Protein AF-A0ABC8EHM0-F1 (afdb_monomer_lite)

Structure (mmCIF, N/CA/C/O backbone):
data_AF-A0ABC8EHM0-F1
#
_entry.id   AF-A0ABC8EHM0-F1
#
loop_
_atom_site.group_PDB
_atom_site.id
_atom_site.type_symbol
_atom_site.label_atom_id
_atom_site.label_alt_id
_atom_site.label_comp_id
_atom_site.label_asym_id
_atom_site.label_enti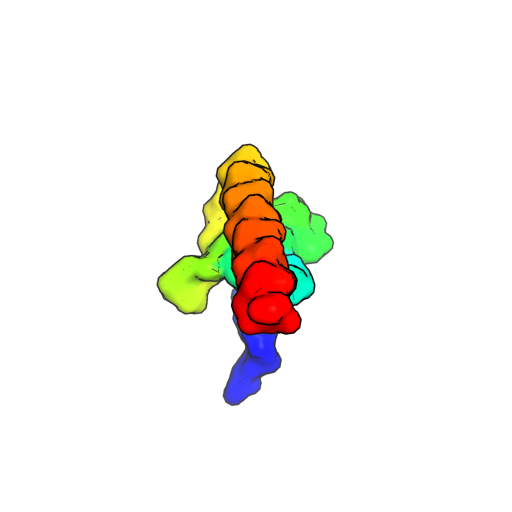ty_id
_atom_site.label_seq_id
_atom_site.pdbx_PDB_ins_code
_atom_site.Cartn_x
_atom_site.Cartn_y
_atom_site.Cartn_z
_atom_site.occupancy
_atom_site.B_iso_or_equiv
_atom_site.auth_seq_id
_atom_site.auth_comp_id
_atom_site.auth_asym_id
_atom_site.auth_atom_id
_atom_site.pdbx_PDB_model_num
ATOM 1 N N . MET A 1 1 ? 22.191 -4.235 2.764 1.00 40.81 1 MET A N 1
ATOM 2 C CA . MET A 1 1 ? 20.963 -3.682 3.379 1.00 40.81 1 MET A CA 1
ATOM 3 C C . MET A 1 1 ? 20.405 -2.564 2.499 1.00 40.81 1 MET A C 1
ATOM 5 O O . MET A 1 1 ? 21.126 -1.617 2.220 1.00 40.81 1 MET A O 1
ATOM 9 N N . LYS A 1 2 ? 19.165 -2.700 2.001 1.00 40.06 2 LYS A N 1
ATOM 10 C CA . LYS A 1 2 ? 18.368 -1.585 1.446 1.00 40.06 2 LYS A CA 1
ATOM 11 C C . LYS A 1 2 ? 17.822 -0.790 2.654 1.00 40.06 2 LYS A C 1
ATOM 13 O O . LYS A 1 2 ? 17.636 -1.402 3.703 1.00 40.06 2 LYS A O 1
ATOM 18 N N . ASN A 1 3 ? 17.589 0.525 2.564 1.00 44.56 3 ASN A N 1
ATOM 19 C CA . ASN A 1 3 ? 16.840 1.226 3.631 1.00 44.56 3 ASN A CA 1
ATOM 20 C C . ASN A 1 3 ? 15.474 0.520 3.824 1.00 44.56 3 ASN A C 1
ATOM 22 O O . ASN A 1 3 ? 15.066 -0.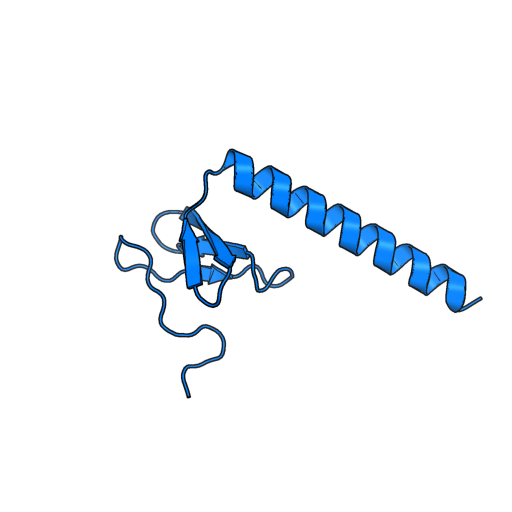195 2.907 1.00 44.56 3 ASN A O 1
ATOM 26 N N . LYS A 1 4 ? 14.761 0.635 4.966 1.00 42.09 4 LYS A N 1
ATOM 27 C CA . LYS A 1 4 ? 13.540 -0.200 5.142 1.00 42.09 4 LYS A CA 1
ATOM 28 C C . LYS A 1 4 ? 12.530 -0.054 3.983 1.00 42.09 4 LYS A C 1
ATOM 30 O O . LYS A 1 4 ? 11.772 -0.968 3.706 1.00 42.09 4 LYS A O 1
ATOM 35 N N . TYR A 1 5 ? 12.581 1.073 3.273 1.00 49.88 5 TYR A N 1
ATOM 36 C CA . TYR A 1 5 ? 11.790 1.457 2.099 1.00 49.88 5 TYR A CA 1
ATOM 37 C C . TYR A 1 5 ? 12.306 0.873 0.761 1.00 49.88 5 TYR A C 1
ATOM 39 O O . TYR A 1 5 ? 12.242 1.527 -0.279 1.00 49.88 5 TYR A O 1
ATOM 47 N N . GLY A 1 6 ? 12.908 -0.319 0.779 1.00 49.91 6 GLY A N 1
ATOM 48 C CA . GLY A 1 6 ? 13.815 -0.795 -0.264 1.00 49.91 6 GLY A CA 1
ATOM 49 C C . GLY A 1 6 ? 13.303 -0.744 -1.712 1.00 49.91 6 GLY A C 1
ATOM 50 O O . GLY A 1 6 ? 12.377 -1.451 -2.062 1.00 49.91 6 GLY A O 1
ATOM 51 N N . LYS A 1 7 ? 14.025 -0.002 -2.568 1.00 57.50 7 LYS A N 1
ATOM 52 C CA . LYS A 1 7 ? 14.240 -0.123 -4.038 1.00 57.50 7 LYS A CA 1
ATOM 53 C C . LYS A 1 7 ? 13.080 -0.476 -4.998 1.00 57.50 7 LYS A C 1
ATOM 55 O O . LYS A 1 7 ? 13.367 -0.612 -6.187 1.00 57.50 7 LYS A O 1
ATOM 60 N N . GLU A 1 8 ? 11.827 -0.616 -4.587 1.00 67.94 8 GLU A N 1
ATOM 61 C CA . GLU A 1 8 ? 10.751 -0.931 -5.530 1.00 67.94 8 GLU A CA 1
ATOM 62 C C . GLU A 1 8 ? 10.170 0.337 -6.144 1.00 67.94 8 GLU A C 1
ATOM 64 O O . GLU A 1 8 ? 9.510 1.162 -5.512 1.00 67.94 8 GLU A O 1
ATOM 69 N N . ARG A 1 9 ? 10.512 0.507 -7.420 1.00 74.00 9 ARG A N 1
ATOM 70 C CA . ARG A 1 9 ? 10.024 1.590 -8.253 1.00 74.00 9 ARG A CA 1
ATOM 71 C C . ARG A 1 9 ? 8.685 1.193 -8.851 1.00 74.00 9 ARG A C 1
ATOM 73 O O . ARG A 1 9 ? 8.489 0.068 -9.307 1.00 74.00 9 ARG A O 1
ATOM 80 N N . CYS A 1 10 ? 7.782 2.157 -8.917 1.00 82.81 10 CYS A N 1
ATOM 81 C CA . CYS A 1 10 ? 6.630 2.083 -9.790 1.00 82.81 10 CYS A CA 1
ATOM 82 C C . CYS A 1 10 ? 7.090 1.862 -11.240 1.00 82.81 10 CYS A C 1
ATOM 84 O O . CYS A 1 10 ? 8.177 2.281 -11.642 1.00 82.81 10 CYS A O 1
ATOM 86 N N . LYS A 1 11 ? 6.212 1.296 -12.075 1.00 79.75 11 LYS A N 1
ATOM 87 C CA . LYS A 1 11 ? 6.444 1.180 -13.524 1.00 79.75 11 LYS A CA 1
ATOM 88 C C . LYS A 1 11 ? 6.759 2.522 -14.203 1.00 79.75 11 LYS A C 1
ATOM 90 O O . LYS A 1 11 ? 7.367 2.515 -15.262 1.00 79.75 11 LYS A O 1
ATOM 95 N N . CYS A 1 12 ? 6.362 3.658 -13.623 1.00 85.56 12 CYS A N 1
ATOM 96 C CA . CYS A 1 12 ? 6.710 4.984 -14.148 1.00 85.56 12 CYS A CA 1
ATOM 97 C C . CYS A 1 12 ? 8.124 5.462 -13.766 1.00 85.56 12 CYS A C 1
ATOM 99 O O . CYS A 1 12 ? 8.468 6.597 -14.062 1.00 85.56 12 CYS A O 1
ATOM 101 N N . GLY A 1 13 ? 8.921 4.643 -13.071 1.00 83.19 13 GLY A N 1
ATOM 102 C CA . GLY A 1 13 ? 10.250 5.007 -12.564 1.00 83.19 13 GLY A CA 1
ATOM 103 C C . GLY A 1 13 ? 10.238 5.687 -11.192 1.00 83.19 13 GLY A C 1
ATOM 104 O O . GLY A 1 13 ? 11.290 5.785 -10.561 1.00 83.19 13 GLY A O 1
ATOM 105 N N . GLY A 1 14 ? 9.056 6.088 -10.721 1.00 86.12 14 GLY A N 1
ATOM 106 C CA . GLY A 1 14 ? 8.851 6.751 -9.440 1.00 86.12 14 GLY A CA 1
ATOM 107 C C . GLY A 1 14 ? 8.966 5.848 -8.221 1.00 86.12 14 GLY A C 1
ATOM 108 O O . GLY A 1 14 ? 8.896 4.624 -8.335 1.00 86.12 14 GLY A O 1
ATOM 109 N N . TYR A 1 15 ? 9.094 6.438 -7.036 1.00 88.12 15 TYR A N 1
ATOM 110 C CA . TYR A 1 15 ? 9.149 5.684 -5.777 1.00 88.12 15 TYR A CA 1
ATOM 111 C C . TYR A 1 15 ? 7.752 5.384 -5.243 1.00 88.12 15 TYR A C 1
ATOM 113 O O . TYR A 1 15 ? 6.834 6.191 -5.398 1.00 88.12 15 TYR A O 1
ATOM 121 N N . ILE A 1 16 ? 7.592 4.218 -4.617 1.00 88.12 16 ILE A N 1
ATOM 122 C CA . ILE A 1 16 ? 6.389 3.892 -3.850 1.00 88.12 16 ILE A CA 1
ATOM 123 C C . ILE A 1 16 ? 6.584 4.413 -2.428 1.00 88.12 16 ILE A C 1
ATOM 125 O O . ILE A 1 16 ? 7.539 4.051 -1.743 1.00 88.12 16 ILE A O 1
ATOM 129 N N . CYS A 1 17 ? 5.682 5.294 -2.019 1.00 87.50 17 CYS A N 1
ATOM 130 C CA . CYS A 1 17 ? 5.707 6.014 -0.762 1.00 87.50 17 CYS A CA 1
ATOM 131 C C . CYS A 1 17 ? 4.703 5.345 0.189 1.00 87.50 17 CYS A C 1
ATOM 133 O O . CYS A 1 17 ? 3.494 5.445 -0.045 1.00 87.50 17 CYS A O 1
ATOM 135 N N . PRO A 1 18 ? 5.173 4.593 1.206 1.00 84.12 18 PRO A N 1
ATOM 136 C CA . PRO A 1 18 ? 4.279 3.901 2.122 1.00 84.12 18 PRO A CA 1
ATOM 137 C C . PRO A 1 18 ? 3.561 4.891 3.036 1.00 84.12 18 PRO A C 1
ATOM 139 O O . PRO A 1 18 ? 4.122 5.913 3.439 1.00 84.12 18 PRO A O 1
ATOM 142 N N . TYR A 1 19 ? 2.331 4.559 3.411 1.00 83.12 19 TYR A N 1
ATOM 143 C CA . TYR A 1 19 ? 1.592 5.314 4.410 1.00 83.12 19 TYR A CA 1
ATOM 144 C C . TYR A 1 19 ? 2.199 5.070 5.789 1.00 83.12 19 TYR A C 1
ATOM 146 O O . TYR A 1 19 ? 2.383 3.930 6.207 1.00 83.12 19 TYR A O 1
ATOM 154 N N . ILE A 1 20 ? 2.473 6.154 6.521 1.00 73.50 20 ILE A N 1
ATOM 155 C CA . ILE A 1 20 ? 3.173 6.128 7.820 1.00 73.50 20 ILE A CA 1
ATOM 156 C C . ILE A 1 20 ? 2.531 5.132 8.801 1.00 73.50 20 ILE A C 1
ATOM 158 O O . ILE A 1 20 ? 3.239 4.399 9.487 1.00 73.50 20 ILE A O 1
ATOM 162 N N . ASN A 1 21 ? 1.197 5.066 8.818 1.00 74.56 21 ASN A N 1
ATOM 163 C CA . ASN A 1 21 ? 0.437 4.196 9.719 1.00 74.56 21 ASN A CA 1
ATOM 164 C C . ASN A 1 21 ? 0.239 2.770 9.180 1.00 74.56 21 ASN A C 1
ATOM 166 O O . ASN A 1 21 ? -0.098 1.870 9.943 1.00 74.56 21 ASN A O 1
ATOM 170 N N . PHE A 1 22 ? 0.463 2.551 7.883 1.00 83.75 22 PHE A N 1
ATOM 171 C CA . PHE A 1 22 ? 0.228 1.280 7.202 1.00 83.75 22 PHE A CA 1
ATOM 172 C C . PHE A 1 22 ? 1.421 0.989 6.292 1.00 83.75 22 PHE A C 1
ATOM 174 O O . PHE A 1 22 ? 1.399 1.282 5.099 1.00 83.75 22 PHE A O 1
ATOM 181 N N . ASN A 1 23 ? 2.488 0.432 6.880 1.00 82.44 23 ASN A N 1
ATOM 182 C CA . ASN A 1 23 ? 3.746 0.147 6.173 1.00 82.44 23 ASN A CA 1
ATOM 183 C C . ASN A 1 23 ? 3.572 -0.805 4.966 1.00 82.44 23 ASN A C 1
ATOM 185 O O . ASN A 1 23 ? 4.494 -0.927 4.166 1.00 82.44 23 ASN A O 1
ATOM 189 N N . ASP A 1 24 ? 2.421 -1.469 4.836 1.00 89.50 24 ASP A N 1
ATOM 190 C CA . ASP A 1 24 ? 2.059 -2.376 3.747 1.00 89.50 24 ASP A CA 1
ATOM 191 C C . ASP A 1 24 ? 1.113 -1.759 2.700 1.00 89.50 24 ASP A C 1
ATOM 193 O O . ASP A 1 24 ? 0.639 -2.446 1.797 1.00 89.50 24 ASP A O 1
ATOM 197 N N . MET A 1 25 ? 0.836 -0.459 2.786 1.00 92.31 25 MET A N 1
ATOM 198 C CA . MET A 1 25 ? 0.048 0.284 1.803 1.00 92.31 25 MET A CA 1
ATOM 199 C C . MET A 1 25 ? 0.811 1.527 1.362 1.00 92.31 25 MET A C 1
ATOM 201 O O . MET A 1 25 ? 1.449 2.189 2.175 1.00 92.31 25 MET A O 1
ATOM 205 N N . GLY A 1 26 ? 0.733 1.885 0.082 1.00 92.06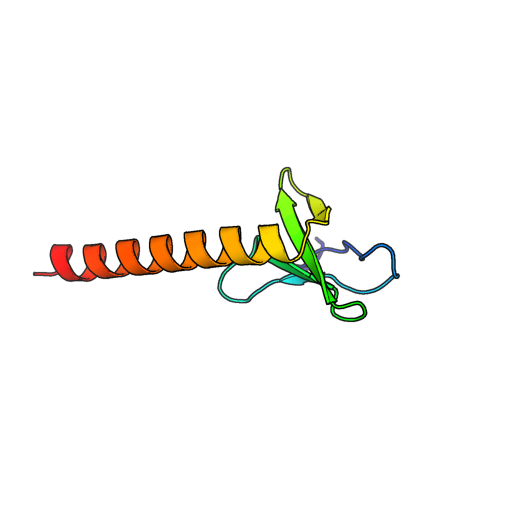 26 GLY A N 1
ATOM 206 C CA . GLY A 1 26 ? 1.451 3.042 -0.447 1.00 92.06 26 GLY A CA 1
ATOM 207 C C . GLY A 1 26 ? 0.902 3.536 -1.775 1.00 92.06 26 GLY A C 1
ATOM 208 O O . GLY A 1 26 ? 0.130 2.857 -2.448 1.00 92.06 26 GLY A O 1
ATOM 209 N N . GLU A 1 27 ? 1.333 4.724 -2.176 1.00 93.06 27 GLU A N 1
ATOM 210 C CA . GLU A 1 27 ? 1.091 5.267 -3.512 1.00 93.06 27 GLU A CA 1
ATOM 211 C C . GLU A 1 27 ? 2.422 5.626 -4.167 1.00 93.06 27 GLU A C 1
ATOM 213 O O . GLU A 1 27 ? 3.399 5.962 -3.502 1.00 93.06 27 GLU A O 1
ATOM 218 N N . CYS A 1 28 ? 2.491 5.543 -5.494 1.00 91.75 28 CYS A N 1
ATOM 219 C CA . CYS A 1 28 ? 3.641 6.089 -6.200 1.00 91.75 28 CYS A CA 1
ATOM 220 C C . CYS A 1 28 ? 3.658 7.617 -6.070 1.00 91.75 28 CYS A C 1
ATOM 222 O O . CYS A 1 28 ? 2.701 8.254 -6.501 1.00 91.75 28 CYS A O 1
ATOM 224 N N . CYS A 1 29 ? 4.758 8.186 -5.575 1.00 87.19 29 CYS A N 1
ATOM 225 C CA . CYS A 1 29 ? 4.903 9.629 -5.375 1.00 87.19 29 CYS A CA 1
ATOM 226 C C . CYS A 1 29 ? 4.771 10.457 -6.671 1.00 87.19 29 CYS A C 1
ATOM 228 O O . CYS A 1 29 ? 4.393 11.621 -6.608 1.00 87.19 29 CYS A O 1
ATOM 230 N N . ASP A 1 30 ? 5.049 9.870 -7.840 1.00 88.38 30 ASP A N 1
ATOM 231 C CA . ASP A 1 30 ? 4.989 10.591 -9.119 1.00 88.38 30 ASP A CA 1
ATOM 232 C C . ASP A 1 30 ? 3.646 10.421 -9.836 1.00 88.38 30 ASP A C 1
ATOM 234 O O . ASP A 1 30 ? 3.064 11.381 -10.332 1.00 88.38 30 ASP A O 1
ATOM 238 N N . CYS A 1 31 ? 3.129 9.189 -9.916 1.00 91.81 31 CYS A N 1
ATOM 239 C CA . CYS A 1 31 ? 1.918 8.901 -10.695 1.00 91.81 31 CYS A CA 1
ATOM 240 C C . CYS A 1 31 ? 0.668 8.607 -9.858 1.00 91.81 31 CYS A C 1
ATOM 242 O O . CYS A 1 31 ? -0.379 8.304 -10.436 1.00 91.81 31 CYS A O 1
ATOM 244 N N . ASN A 1 32 ? 0.763 8.667 -8.525 1.00 90.94 32 ASN A N 1
ATOM 245 C CA . ASN A 1 32 ? -0.347 8.491 -7.580 1.00 90.94 32 ASN A CA 1
ATOM 246 C C . ASN A 1 32 ? -1.174 7.219 -7.843 1.00 90.94 32 ASN A C 1
ATOM 248 O O . ASN A 1 32 ? -2.403 7.190 -7.719 1.00 90.94 32 ASN A O 1
ATOM 252 N N . LYS A 1 33 ? -0.497 6.161 -8.308 1.00 93.56 33 LYS A N 1
ATOM 253 C CA . LYS A 1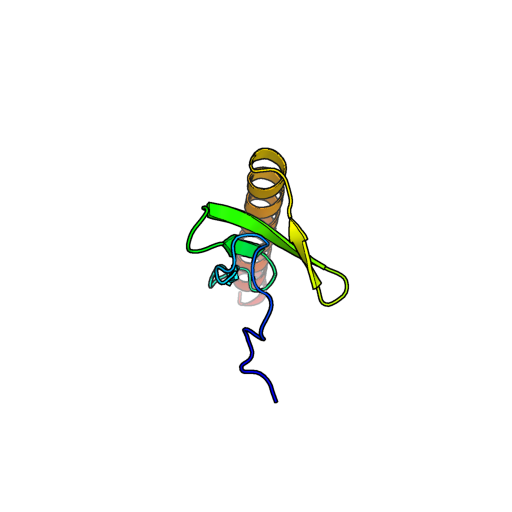 33 ? -1.082 4.826 -8.450 1.00 93.56 33 LYS A CA 1
ATOM 254 C C . LYS A 1 33 ? -0.930 4.101 -7.114 1.00 93.56 33 LYS A C 1
ATOM 256 O O . LYS A 1 33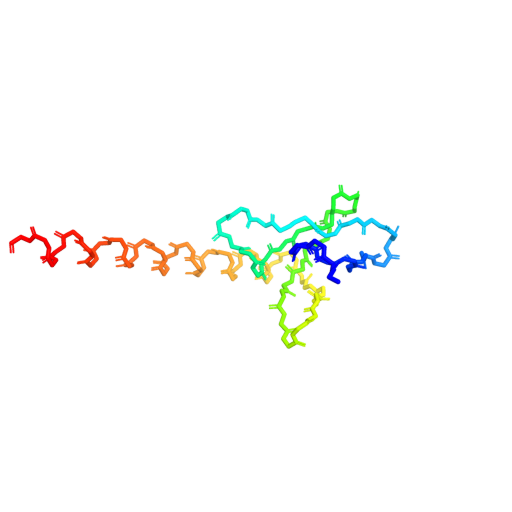 ? 0.177 4.132 -6.578 1.00 93.56 33 LYS A O 1
ATOM 261 N N . PRO A 1 34 ? -1.988 3.451 -6.612 1.00 94.81 34 PRO A N 1
ATOM 262 C CA . PRO A 1 34 ? -1.945 2.753 -5.338 1.00 94.81 34 PRO A CA 1
ATOM 263 C C . PRO A 1 34 ? -1.317 1.368 -5.453 1.00 94.81 34 PRO A C 1
ATOM 265 O O . PRO A 1 34 ? -1.473 0.668 -6.461 1.00 94.81 34 PRO A O 1
ATOM 268 N N . TYR A 1 35 ? -0.632 0.985 -4.383 1.00 92.94 35 TYR A N 1
ATOM 269 C CA . TYR A 1 35 ? 0.073 -0.274 -4.226 1.00 92.94 35 TYR A CA 1
ATOM 270 C C . TYR A 1 35 ? -0.154 -0.852 -2.825 1.00 92.94 35 TYR A C 1
ATOM 272 O O . TYR A 1 35 ? -0.345 -0.116 -1.853 1.00 92.94 35 TYR A O 1
ATOM 280 N N . ILE A 1 36 ? -0.097 -2.176 -2.729 1.00 92.75 36 ILE A N 1
ATOM 281 C CA . ILE A 1 36 ? -0.045 -2.919 -1.465 1.00 92.75 36 ILE A CA 1
ATOM 282 C C . ILE A 1 36 ? 1.211 -3.777 -1.437 1.00 92.75 36 ILE A C 1
ATOM 284 O O . ILE A 1 36 ? 1.639 -4.274 -2.476 1.00 92.75 36 ILE A O 1
ATOM 288 N N . PHE A 1 37 ? 1.808 -3.932 -0.265 1.00 89.81 37 PHE A N 1
ATOM 289 C CA . PHE A 1 37 ? 2.954 -4.801 -0.066 1.00 89.81 37 PHE A CA 1
ATOM 290 C C . PHE A 1 37 ? 2.454 -6.194 0.315 1.00 89.81 37 PHE A C 1
ATOM 292 O O . PHE A 1 37 ? 1.853 -6.377 1.373 1.00 89.81 37 PHE A O 1
ATOM 299 N N . LYS A 1 38 ? 2.665 -7.170 -0.566 1.00 86.81 38 LYS A N 1
ATOM 300 C CA . LYS A 1 38 ? 2.218 -8.554 -0.412 1.00 86.81 38 LYS A CA 1
ATOM 301 C C . LYS A 1 38 ? 3.295 -9.492 -0.952 1.00 86.81 38 LYS A C 1
ATOM 303 O O . LYS A 1 38 ? 3.918 -9.183 -1.960 1.00 86.81 38 LYS A O 1
ATOM 308 N N . ASP A 1 39 ? 3.533 -10.613 -0.273 1.00 86.94 39 ASP A N 1
ATOM 309 C CA . ASP A 1 39 ? 4.506 -11.629 -0.708 1.00 86.94 39 ASP A CA 1
ATOM 310 C C . ASP A 1 39 ? 5.898 -11.027 -1.017 1.00 86.94 39 ASP A C 1
ATOM 312 O O . ASP A 1 39 ? 6.528 -11.330 -2.031 1.00 86.94 39 ASP A O 1
ATOM 316 N N . GLU A 1 40 ? 6.339 -10.123 -0.131 1.00 84.75 40 GLU A N 1
ATOM 317 C CA . GLU A 1 40 ? 7.595 -9.356 -0.204 1.00 84.75 40 GLU A CA 1
ATOM 318 C C . GLU A 1 40 ? 7.727 -8.402 -1.409 1.00 84.75 40 GLU A C 1
ATOM 320 O O . GLU A 1 40 ? 8.839 -7.993 -1.753 1.00 84.75 40 GLU A O 1
ATOM 325 N N . LYS A 1 41 ? 6.611 -8.036 -2.056 1.00 86.38 41 LYS A N 1
ATOM 326 C CA . LYS A 1 41 ? 6.581 -7.221 -3.282 1.00 86.38 41 LYS A CA 1
ATOM 327 C C . LYS A 1 41 ? 5.453 -6.192 -3.261 1.00 86.38 41 LYS A C 1
ATOM 329 O O . LYS A 1 41 ? 4.384 -6.424 -2.701 1.00 86.38 41 LYS A O 1
ATOM 334 N N . TRP A 1 42 ? 5.647 -5.058 -3.927 1.00 88.25 42 TRP A N 1
ATOM 335 C CA . TRP A 1 42 ? 4.586 -4.079 -4.158 1.00 88.25 42 TRP A CA 1
ATOM 336 C C . TRP A 1 42 ? 3.720 -4.445 -5.370 1.00 88.25 42 TRP A C 1
ATOM 338 O O . TRP A 1 42 ? 4.147 -4.377 -6.525 1.00 88.25 42 TRP A O 1
ATOM 348 N N . GLU A 1 43 ? 2.449 -4.742 -5.119 1.00 91.19 43 GLU A N 1
ATOM 349 C CA . GLU A 1 43 ? 1.44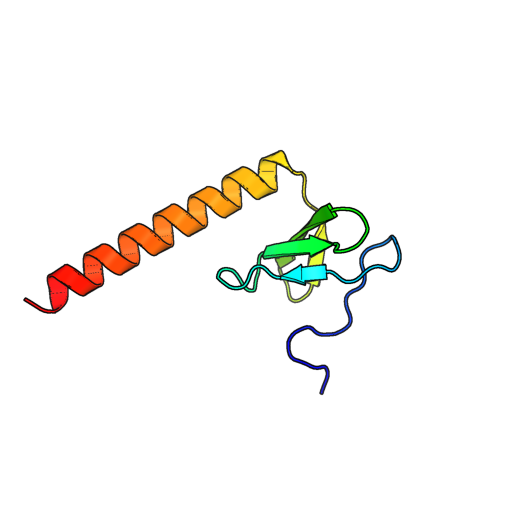6 -5.034 -6.138 1.00 91.19 43 GLU A CA 1
ATOM 350 C C . GLU A 1 43 ? 0.565 -3.814 -6.401 1.00 91.19 43 GLU A C 1
ATOM 352 O O . GLU A 1 43 ? 0.014 -3.207 -5.482 1.00 91.19 43 GLU A O 1
ATOM 357 N N . LYS A 1 44 ? 0.418 -3.438 -7.678 1.00 93.12 44 LYS A N 1
ATOM 358 C CA . LYS A 1 44 ? -0.488 -2.354 -8.075 1.00 93.12 44 LYS A CA 1
ATOM 359 C C . LYS A 1 44 ? -1.928 -2.828 -7.917 1.00 93.12 44 LYS A C 1
ATOM 361 O O . LYS A 1 44 ? -2.306 -3.818 -8.538 1.00 93.12 44 LYS A O 1
ATOM 366 N N . ILE A 1 45 ? -2.747 -2.036 -7.239 1.00 94.19 45 ILE A N 1
ATOM 367 C CA . ILE A 1 45 ? -4.186 -2.286 -7.124 1.00 94.19 45 ILE A CA 1
ATOM 368 C C . ILE A 1 45 ? -5.009 -1.143 -7.726 1.00 94.19 45 ILE A C 1
ATOM 370 O O . ILE A 1 45 ? -4.475 -0.141 -8.216 1.00 94.19 45 ILE A O 1
ATOM 374 N N . SER A 1 46 ? -6.331 -1.306 -7.760 1.00 95.44 46 SER A N 1
ATOM 375 C CA . SER A 1 46 ? -7.232 -0.221 -8.154 1.00 95.44 46 SER A CA 1
ATOM 376 C C . SER A 1 46 ? -7.401 0.794 -7.016 1.00 95.44 46 SER A C 1
ATOM 378 O O . SER A 1 46 ? -7.246 0.464 -5.841 1.00 95.44 46 SER A O 1
ATOM 380 N N . LYS A 1 47 ? -7.772 2.041 -7.342 1.00 93.50 47 LYS A N 1
ATOM 381 C CA . LYS A 1 47 ? -8.093 3.056 -6.318 1.00 93.50 47 LYS A CA 1
ATOM 382 C C . LYS A 1 47 ? -9.275 2.642 -5.439 1.00 93.50 47 LYS A C 1
ATOM 384 O O . LYS A 1 47 ? -9.268 2.927 -4.246 1.00 93.50 47 LYS A O 1
ATOM 389 N N . SER A 1 48 ? -10.274 1.975 -6.015 1.00 96.00 48 SER A N 1
ATOM 390 C CA . SER A 1 48 ? -11.438 1.483 -5.272 1.00 96.00 48 SER A CA 1
ATOM 391 C C . SER A 1 48 ? -11.034 0.413 -4.263 1.00 96.00 48 SER A C 1
ATOM 393 O O . SER A 1 48 ? -11.378 0.526 -3.092 1.00 96.00 48 SER A O 1
ATOM 395 N N . GLU A 1 49 ? -10.234 -0.567 -4.690 1.00 95.88 49 GLU A N 1
ATOM 396 C CA . GLU A 1 49 ? -9.709 -1.608 -3.800 1.00 95.88 49 GLU A CA 1
ATOM 397 C C . GLU A 1 49 ? -8.836 -1.013 -2.690 1.00 95.88 49 GLU A C 1
ATOM 399 O O . GLU A 1 49 ? -8.992 -1.370 -1.525 1.00 95.88 49 GLU A O 1
ATOM 404 N N . PHE A 1 50 ? -7.976 -0.047 -3.027 1.00 94.44 50 PHE A N 1
ATOM 405 C CA . PHE A 1 50 ? -7.124 0.625 -2.047 1.00 94.44 50 PHE A CA 1
ATOM 406 C C . PHE A 1 50 ? -7.951 1.296 -0.948 1.00 94.44 50 PHE A C 1
ATOM 408 O O . PHE A 1 50 ? -7.670 1.120 0.233 1.00 94.44 50 PHE A O 1
ATOM 415 N N . ARG A 1 51 ? -9.011 2.024 -1.324 1.00 93.12 51 ARG A N 1
ATOM 416 C CA . ARG A 1 51 ? -9.905 2.699 -0.370 1.00 93.12 51 ARG A CA 1
ATOM 417 C C . ARG A 1 51 ? -10.620 1.721 0.557 1.00 93.12 51 ARG A C 1
ATOM 419 O O . ARG A 1 51 ? -10.751 2.018 1.741 1.00 93.12 51 ARG A O 1
ATOM 426 N N . VAL A 1 52 ? -11.078 0.585 0.027 1.00 95.75 52 VAL A N 1
ATOM 427 C CA . VAL A 1 52 ? -11.730 -0.461 0.829 1.00 95.75 52 VAL A CA 1
ATOM 428 C C . VAL A 1 52 ? -10.746 -1.013 1.860 1.00 95.75 52 VAL A C 1
ATOM 430 O O . VAL A 1 52 ? -11.008 -0.893 3.054 1.00 95.75 52 VAL A O 1
ATOM 433 N N . LYS A 1 53 ? -9.567 -1.478 1.425 1.00 93.50 53 LYS A N 1
ATOM 434 C CA . LYS A 1 53 ? -8.547 -2.048 2.325 1.00 93.50 53 LYS A CA 1
ATOM 435 C C . LYS A 1 53 ? -8.035 -1.053 3.365 1.00 93.50 53 LYS A C 1
ATOM 437 O O . LYS A 1 53 ? -7.836 -1.399 4.525 1.00 93.50 53 LYS A O 1
ATOM 442 N N . PHE A 1 54 ? -7.846 0.204 2.966 1.00 92.88 54 PHE A N 1
ATOM 443 C CA . PHE A 1 54 ? -7.408 1.261 3.877 1.00 92.88 54 PHE A CA 1
ATOM 444 C C . PHE A 1 54 ? -8.450 1.510 4.974 1.00 92.88 54 PHE A C 1
ATOM 446 O O . PHE A 1 54 ? -8.107 1.653 6.146 1.00 92.88 54 PHE A O 1
ATOM 453 N N . ARG A 1 55 ? -9.741 1.515 4.613 1.00 93.12 55 ARG A N 1
ATOM 454 C CA . ARG A 1 55 ? -10.836 1.663 5.577 1.00 93.12 55 ARG A CA 1
ATOM 455 C C . ARG A 1 55 ? -10.939 0.465 6.517 1.00 93.12 55 ARG A C 1
ATOM 457 O O . ARG A 1 55 ? -11.158 0.671 7.707 1.00 93.12 55 ARG A O 1
ATOM 464 N N . GLU A 1 56 ? -10.779 -0.752 6.008 1.00 93.56 56 GLU A N 1
ATOM 465 C CA . GLU A 1 56 ? -10.761 -1.972 6.826 1.00 93.56 56 GLU A CA 1
ATOM 466 C C . GLU A 1 56 ? -9.664 -1.896 7.896 1.00 93.56 56 GLU A C 1
ATOM 468 O O . GLU A 1 56 ? -9.963 -2.033 9.082 1.00 93.56 56 GLU A O 1
ATOM 473 N N . LYS A 1 57 ? -8.436 -1.527 7.511 1.00 91.19 57 LYS A N 1
ATOM 474 C CA . LYS A 1 57 ? -7.317 -1.341 8.450 1.00 91.19 57 LYS A CA 1
ATOM 475 C C . LYS A 1 57 ? -7.553 -0.240 9.481 1.00 91.19 57 LYS A C 1
ATOM 477 O O . LYS A 1 57 ? -7.200 -0.410 10.646 1.00 91.19 57 LYS A O 1
ATOM 482 N N . LEU A 1 58 ? -8.168 0.879 9.090 1.00 90.75 58 LEU A N 1
ATOM 483 C CA . LEU A 1 58 ? -8.544 1.928 10.044 1.00 90.75 58 LEU A CA 1
ATOM 484 C C . LEU A 1 58 ? -9.535 1.411 11.095 1.00 90.75 58 LEU A C 1
ATOM 486 O O . LEU A 1 58 ? -9.378 1.701 12.279 1.00 90.75 58 LEU A O 1
ATOM 490 N N . ILE A 1 59 ? -10.536 0.629 10.679 1.00 90.94 59 ILE A N 1
ATOM 491 C CA . ILE A 1 59 ? -11.522 0.029 11.589 1.00 90.94 59 ILE A CA 1
ATOM 492 C C . ILE A 1 59 ? -10.846 -0.978 12.529 1.00 90.94 59 ILE A C 1
ATOM 494 O O . ILE A 1 59 ? -11.146 -1.002 13.722 1.00 90.94 59 ILE A O 1
ATOM 498 N N . GLU A 1 60 ? -9.930 -1.802 12.019 1.00 90.19 60 GLU A N 1
ATOM 499 C CA . GLU A 1 60 ? -9.147 -2.742 12.831 1.00 90.19 60 GLU A CA 1
ATOM 500 C C . GLU A 1 60 ? -8.297 -2.020 13.881 1.00 90.19 60 GLU A C 1
ATOM 502 O O . GLU A 1 60 ? -8.338 -2.382 15.058 1.00 90.19 60 GLU A O 1
ATOM 507 N N . GLN A 1 61 ? -7.597 -0.953 13.484 1.00 86.81 61 GLN A N 1
ATOM 508 C CA . GLN A 1 61 ? -6.800 -0.134 14.396 1.00 86.81 61 GLN A CA 1
ATOM 509 C C . GLN A 1 61 ? -7.672 0.507 15.485 1.00 86.81 61 GLN A C 1
ATOM 511 O O . GLN A 1 61 ? -7.324 0.453 16.663 1.00 86.81 61 GLN A O 1
ATOM 516 N N . GLN A 1 62 ? -8.837 1.054 15.122 1.00 86.69 62 GLN A N 1
ATOM 517 C CA . GLN A 1 62 ? -9.789 1.615 16.086 1.00 86.69 62 GLN A CA 1
ATOM 518 C C . GLN A 1 62 ? -10.278 0.567 17.092 1.00 86.69 62 GLN A C 1
ATOM 520 O O . GLN A 1 62 ? -10.289 0.823 18.294 1.00 86.69 62 GLN A O 1
ATOM 525 N N . LYS A 1 63 ? -10.638 -0.635 16.626 1.00 87.25 63 LYS A N 1
ATOM 526 C CA . LYS A 1 63 ? -11.052 -1.740 17.505 1.00 87.25 63 LYS A CA 1
ATOM 527 C C . LYS A 1 63 ? -9.928 -2.191 18.439 1.00 87.25 63 LYS A C 1
ATOM 529 O O . LYS A 1 63 ? -10.203 -2.510 19.591 1.00 87.25 63 LYS A O 1
ATOM 534 N N . SER A 1 64 ? -8.685 -2.227 17.957 1.00 80.31 64 SER A N 1
ATOM 535 C CA . SER A 1 64 ? -7.522 -2.569 18.784 1.00 80.31 64 SER A CA 1
ATOM 536 C C . SER A 1 64 ? -7.292 -1.538 19.888 1.00 80.31 64 SER A C 1
ATOM 538 O O . SER A 1 64 ? -7.055 -1.916 21.032 1.00 80.31 64 SER A O 1
ATOM 540 N N . ASN A 1 65 ? -7.409 -0.247 19.568 1.00 79.75 65 ASN A N 1
ATOM 541 C CA . ASN A 1 65 ? -7.234 0.827 20.546 1.00 79.75 65 ASN A CA 1
ATOM 542 C C . ASN A 1 65 ? -8.306 0.775 21.647 1.00 79.75 65 ASN A C 1
ATOM 544 O O . ASN A 1 65 ? -7.975 0.908 22.819 1.00 79.75 65 ASN A O 1
ATOM 548 N N . LEU A 1 66 ? -9.564 0.489 21.290 1.00 75.69 66 LEU A N 1
ATOM 549 C CA . LEU A 1 66 ? -10.658 0.349 22.263 1.00 75.69 66 LEU A CA 1
ATOM 550 C C . LEU A 1 66 ? -10.457 -0.825 23.236 1.00 75.69 66 LEU A C 1
ATOM 552 O O . LEU A 1 66 ? -10.862 -0.736 24.390 1.00 75.69 66 LEU A O 1
ATOM 556 N N . LYS A 1 67 ? -9.831 -1.927 22.798 1.00 68.56 67 LYS A N 1
ATOM 557 C CA . LYS A 1 67 ? -9.515 -3.055 23.692 1.00 68.56 67 LYS A CA 1
ATOM 558 C C . LYS A 1 67 ? -8.445 -2.689 24.726 1.00 68.56 67 LYS A C 1
ATOM 560 O O . LYS A 1 67 ? -8.593 -3.035 25.891 1.00 68.56 67 LYS A O 1
ATOM 565 N N . LEU A 1 68 ? -7.422 -1.931 24.324 1.00 60.94 68 LEU A N 1
ATOM 566 C CA . LEU A 1 68 ? -6.347 -1.484 25.222 1.00 60.94 68 LEU A CA 1
ATOM 567 C C . LEU A 1 68 ? -6.835 -0.528 26.325 1.00 60.94 68 LEU A C 1
ATOM 569 O O . LEU A 1 68 ? -6.242 -0.483 27.401 1.00 60.94 68 LEU A O 1
ATOM 573 N N . GLU A 1 69 ? -7.905 0.228 26.076 1.00 61.16 69 GLU A N 1
ATOM 574 C CA . GLU A 1 69 ? -8.542 1.077 27.092 1.00 61.16 69 GLU A CA 1
ATOM 575 C C . GLU A 1 69 ? -9.384 0.271 28.097 1.00 61.16 69 GLU A C 1
ATOM 577 O O . GLU A 1 69 ? -9.569 0.709 29.231 1.00 61.16 69 GLU A O 1
ATOM 582 N N . GLY A 1 70 ? -9.878 -0.908 27.702 1.00 57.62 70 GLY A N 1
ATOM 583 C CA . GLY A 1 70 ? -10.653 -1.806 28.562 1.00 57.62 70 GLY A CA 1
ATOM 584 C C . GLY A 1 70 ? -9.796 -2.667 29.492 1.00 57.62 70 GLY A C 1
ATOM 585 O O . GLY A 1 70 ? -10.189 -2.884 30.633 1.00 57.62 70 GLY A O 1
ATOM 586 N N . ASP A 1 71 ? -8.620 -3.102 29.033 1.00 57.78 71 ASP A N 1
ATOM 587 C CA . ASP A 1 71 ? -7.712 -3.970 29.804 1.00 57.78 71 ASP A CA 1
ATOM 588 C C . ASP A 1 71 ? -6.841 -3.201 30.826 1.00 57.78 71 ASP A C 1
ATOM 590 O O . ASP A 1 71 ? -6.168 -3.812 31.653 1.00 57.78 71 ASP A O 1
ATOM 594 N N . ASN A 1 72 ? -6.851 -1.862 30.791 1.00 52.84 72 ASN A N 1
ATOM 595 C CA . ASN A 1 72 ? -6.150 -0.986 31.745 1.00 52.84 72 ASN A CA 1
ATOM 596 C C . ASN A 1 72 ? -7.052 -0.478 32.889 1.00 52.84 72 ASN A C 1
ATOM 598 O O . ASN A 1 72 ? -6.716 0.524 33.530 1.00 52.84 72 ASN A O 1
ATOM 602 N N . LYS A 1 73 ? -8.208 -1.111 33.122 1.00 46.59 73 LYS A N 1
ATOM 603 C CA . LYS A 1 73 ? -9.209 -0.652 34.092 1.00 46.59 73 LYS A CA 1
ATOM 604 C C . LYS A 1 73 ? -9.444 -1.629 35.235 1.00 46.59 73 LYS A C 1
ATOM 606 O O . LYS A 1 73 ? -9.497 -2.847 34.970 1.00 46.59 73 LYS A O 1
#

Radius of gyration: 14.86 Å; chains: 1; bounding box: 33×22×48 Å

Secondary structure (DSSP, 8-state):
---TT-S-B-TTSPBEEEETTEEEEEEETTT--EEEEETTEEEE--HHHHHHHHHHHHHHHHHHHHHHHHTT-

Foldseek 3Di:
DADPQGDDADPVRFGWDADPVGNQWTAGPPPRFIWGQDPNDTDTDHPVVSVVVVVVVVVVVVVVVVVVVVVVD

Organism: Clostridium tetani (NCBI:txid1513)

Sequence (73 aa):
MKNKYGKERCKCGGYICPYINFNDMGECCDCNKPYIFKDEKWEKISKSEFRVKFREKLIEQQKSNLKLEGDNK

pLDDT: mean 81.15, std 15.63, range [40.06, 96.0]